Protein AF-A0AAU4R2Y7-F1 (afdb_monomer_lite)

Foldseek 3Di:
DVVVVVVVLVVVLVVVVVVVVVVPPDPVCPPDDRQDPVNVVVVCCVPPPDDPPPPVVVVVVVVVVVVVVVVVVVVVVVVVVVVVVPPPVVVVVVVVVPDD

pLDDT: mean 70.33, std 14.95, range [47.84, 95.38]

Sequence (100 aa):
MIALVAYAFPAVTAALERAAQTTRDDPAEADLVPLSSHELLRLLRVLILPPPRRDPDHLLWWSIWRRRHQHRARLCHRNWHTYADATPLSELSSGYLQLP

Structure (mmCIF, N/CA/C/O backbone):
data_AF-A0AAU4R2Y7-F1
#
_entry.id   AF-A0AAU4R2Y7-F1
#
loop_
_atom_site.group_PDB
_atom_site.id
_atom_site.type_symbol
_atom_site.label_atom_id
_atom_site.label_alt_id
_atom_site.label_comp_id
_atom_site.label_asym_id
_atom_site.label_entity_id
_atom_site.label_seq_id
_atom_site.pdbx_PDB_ins_code
_atom_site.Cartn_x
_atom_site.Cartn_y
_atom_site.Cartn_z
_atom_site.occupancy
_atom_site.B_iso_or_equiv
_atom_site.auth_seq_id
_atom_site.auth_comp_id
_atom_site.auth_asym_id
_atom_site.auth_atom_id
_atom_site.pdbx_PDB_model_num
ATOM 1 N N . MET A 1 1 ? 0.763 15.790 -5.522 1.00 48.59 1 MET A N 1
ATOM 2 C CA . MET A 1 1 ? -0.236 15.072 -4.695 1.00 48.59 1 MET A CA 1
ATOM 3 C C . MET A 1 1 ? 0.368 14.217 -3.575 1.00 48.59 1 MET A C 1
ATOM 5 O O . MET A 1 1 ? -0.138 14.302 -2.470 1.00 48.59 1 MET A O 1
ATOM 9 N N . ILE A 1 2 ? 1.444 13.443 -3.790 1.00 47.84 2 ILE A N 1
ATOM 10 C CA . ILE A 1 2 ? 2.039 12.577 -2.738 1.00 47.84 2 ILE A CA 1
ATOM 11 C C . ILE A 1 2 ? 2.807 13.386 -1.665 1.00 47.84 2 ILE A C 1
ATOM 13 O O . ILE A 1 2 ? 2.796 13.034 -0.491 1.00 47.84 2 ILE A O 1
ATOM 17 N N . ALA A 1 3 ? 3.407 14.519 -2.047 1.00 51.22 3 ALA A N 1
ATOM 18 C CA . ALA A 1 3 ? 4.196 15.368 -1.147 1.00 51.22 3 ALA A CA 1
ATOM 19 C C . ALA A 1 3 ? 3.388 15.979 0.017 1.00 51.22 3 ALA A C 1
ATOM 21 O O . ALA A 1 3 ? 3.891 16.077 1.130 1.00 51.22 3 ALA A O 1
ATOM 22 N N . LEU A 1 4 ? 2.118 16.333 -0.213 1.00 56.16 4 LEU A N 1
ATOM 23 C CA . LEU A 1 4 ? 1.243 16.884 0.831 1.00 56.16 4 LEU A CA 1
ATOM 24 C C . LEU A 1 4 ? 0.911 15.841 1.900 1.00 56.16 4 LEU A C 1
ATOM 26 O O . LEU A 1 4 ? 0.887 16.160 3.082 1.00 56.16 4 LEU A O 1
ATOM 30 N N . VAL A 1 5 ? 0.726 14.582 1.494 1.00 57.03 5 VAL A N 1
ATOM 31 C CA . VAL A 1 5 ? 0.508 13.466 2.424 1.00 57.03 5 VAL A CA 1
ATOM 32 C C . VAL A 1 5 ? 1.773 13.192 3.237 1.00 57.03 5 VAL A C 1
ATOM 34 O O . VAL A 1 5 ? 1.686 12.989 4.444 1.00 57.03 5 VAL A O 1
ATOM 37 N N . ALA A 1 6 ? 2.947 13.247 2.600 1.00 59.16 6 ALA A N 1
ATOM 38 C CA . ALA A 1 6 ? 4.228 13.066 3.280 1.00 59.16 6 ALA A CA 1
ATOM 39 C C . ALA A 1 6 ? 4.500 14.147 4.341 1.00 59.16 6 ALA A C 1
ATOM 41 O O . ALA A 1 6 ? 5.091 13.834 5.368 1.00 59.16 6 ALA A O 1
ATOM 42 N N . TYR A 1 7 ? 4.054 15.390 4.119 1.00 57.38 7 TYR A N 1
ATOM 43 C CA . TYR A 1 7 ? 4.243 16.491 5.069 1.00 57.38 7 TYR A CA 1
ATOM 44 C C . TYR A 1 7 ? 3.151 16.563 6.149 1.00 57.38 7 TYR A C 1
ATOM 46 O O . TYR A 1 7 ? 3.444 16.825 7.313 1.00 57.38 7 TYR A O 1
ATOM 54 N N . ALA A 1 8 ? 1.892 16.286 5.796 1.00 60.38 8 ALA A N 1
ATOM 55 C CA . ALA A 1 8 ? 0.783 16.301 6.751 1.00 60.38 8 ALA A CA 1
ATOM 56 C C . ALA A 1 8 ? 0.876 15.157 7.776 1.00 60.38 8 ALA A C 1
ATOM 58 O O . ALA A 1 8 ? 0.449 15.319 8.915 1.00 60.38 8 ALA A O 1
ATOM 59 N N . PHE A 1 9 ? 1.464 14.018 7.397 1.00 62.75 9 PHE A N 1
ATOM 60 C CA . PHE A 1 9 ? 1.605 12.856 8.272 1.00 62.75 9 PHE A CA 1
ATOM 61 C C . PHE A 1 9 ? 2.411 13.148 9.557 1.00 62.75 9 PHE A C 1
ATOM 63 O O . PHE A 1 9 ? 1.824 13.020 10.629 1.00 62.75 9 PHE A O 1
ATOM 70 N N . PRO A 1 10 ? 3.681 13.607 9.509 1.00 63.59 10 PRO A N 1
ATOM 71 C CA . PRO A 1 10 ? 4.468 13.872 10.716 1.00 63.59 10 PRO A CA 1
ATOM 72 C C . PRO A 1 10 ? 3.910 15.020 11.569 1.00 63.59 10 PRO A C 1
ATOM 74 O O . PRO A 1 10 ? 4.063 15.022 12.787 1.00 63.59 10 PRO A O 1
ATOM 77 N N . ALA A 1 11 ? 3.232 15.996 10.955 1.00 65.38 11 ALA A N 1
ATOM 78 C CA . ALA A 1 11 ? 2.579 17.074 11.697 1.00 65.38 11 ALA A CA 1
ATOM 79 C C . ALA A 1 11 ? 1.404 16.550 12.541 1.00 65.38 11 ALA A C 1
ATOM 81 O O . ALA A 1 11 ? 1.241 16.948 13.695 1.00 65.38 11 ALA A O 1
ATOM 82 N N . VAL A 1 12 ? 0.617 15.623 11.986 1.00 66.94 12 VAL A N 1
ATOM 83 C CA . VAL A 1 12 ? -0.496 14.973 12.690 1.00 66.94 12 VAL A CA 1
ATOM 84 C C . VAL A 1 12 ? 0.013 13.984 13.739 1.00 66.94 12 VAL A C 1
ATOM 86 O O . VAL A 1 12 ? -0.543 13.954 14.835 1.00 66.94 12 VAL A O 1
ATOM 89 N N . THR A 1 13 ? 1.087 13.230 13.466 1.00 67.75 13 THR A N 1
ATOM 90 C CA . THR A 1 13 ? 1.694 12.345 14.477 1.00 67.75 13 THR A CA 1
ATOM 91 C C . THR A 1 13 ? 2.234 13.142 15.661 1.00 67.75 13 THR A C 1
ATOM 93 O O . THR A 1 13 ? 1.895 12.830 16.796 1.00 67.75 13 THR A O 1
ATOM 96 N N . ALA A 1 14 ? 2.968 14.232 15.413 1.00 64.88 14 ALA A N 1
ATOM 97 C CA . ALA A 1 14 ? 3.497 15.091 16.473 1.00 64.88 14 ALA A CA 1
ATOM 98 C C . ALA A 1 14 ? 2.385 15.784 17.283 1.00 64.88 14 ALA A C 1
ATOM 100 O O . ALA A 1 14 ? 2.532 16.008 18.484 1.00 64.88 14 ALA A O 1
ATOM 101 N N . ALA A 1 15 ? 1.265 16.137 16.645 1.00 65.94 15 ALA A N 1
ATOM 102 C CA . ALA A 1 15 ? 0.113 16.712 17.335 1.00 65.94 15 ALA A CA 1
ATOM 103 C C . ALA A 1 15 ? -0.619 15.676 18.208 1.00 65.94 15 ALA A C 1
ATOM 105 O O . ALA A 1 15 ? -0.990 15.993 19.338 1.00 65.94 15 ALA A O 1
ATOM 106 N N . LEU A 1 16 ? -0.789 14.446 17.711 1.00 65.94 16 LEU A N 1
ATOM 107 C CA . LEU A 1 16 ? -1.382 13.332 18.460 1.00 65.94 16 LEU A CA 1
ATOM 108 C C . LEU A 1 16 ? -0.507 12.905 19.639 1.00 65.94 16 LEU A C 1
ATOM 110 O O . LEU A 1 16 ? -1.038 12.693 20.725 1.00 65.94 16 LEU A O 1
ATOM 114 N N . GLU A 1 17 ? 0.812 12.835 19.455 1.00 62.78 17 GLU A N 1
ATOM 115 C CA . GLU A 1 17 ? 1.760 12.561 20.539 1.00 62.78 17 GLU A CA 1
ATOM 116 C C . GLU A 1 17 ? 1.663 13.625 21.636 1.00 62.78 17 GLU A C 1
ATOM 118 O O . GLU A 1 17 ? 1.482 13.276 22.797 1.00 62.78 17 GLU A O 1
ATOM 123 N N . ARG A 1 18 ? 1.671 14.922 21.292 1.00 60.97 18 ARG A N 1
ATOM 124 C CA . ARG A 1 18 ? 1.508 15.998 22.293 1.00 60.97 18 ARG A CA 1
ATOM 125 C C . ARG A 1 18 ? 0.159 15.946 23.011 1.00 60.97 18 ARG A C 1
ATOM 127 O O . ARG A 1 18 ? 0.106 16.159 24.221 1.00 60.97 18 ARG A O 1
ATOM 134 N N . ALA A 1 19 ? -0.924 15.663 22.289 1.00 62.47 19 ALA A N 1
ATOM 135 C CA . ALA A 1 19 ? -2.254 15.524 22.880 1.00 62.47 19 ALA A CA 1
ATOM 136 C C . ALA A 1 19 ? -2.338 14.314 23.831 1.00 62.47 19 ALA A C 1
ATOM 138 O O . ALA A 1 19 ? -2.885 14.431 24.928 1.00 62.47 19 ALA A O 1
ATOM 139 N N . ALA A 1 20 ? -1.743 13.178 23.451 1.00 60.94 20 ALA A N 1
ATOM 140 C CA . ALA A 1 20 ? -1.676 11.979 24.283 1.00 60.94 20 ALA A CA 1
ATOM 141 C C . ALA A 1 20 ? -0.784 12.184 25.519 1.00 60.94 20 ALA A C 1
ATOM 143 O O . ALA A 1 20 ? -1.164 11.777 26.615 1.00 60.94 20 ALA A O 1
ATOM 144 N N . GLN A 1 21 ? 0.348 12.881 25.372 1.00 57.12 21 GLN A N 1
ATOM 145 C CA . GLN A 1 21 ? 1.259 13.198 26.476 1.00 57.12 21 GLN A CA 1
ATOM 146 C C . GLN A 1 21 ? 0.621 14.128 27.516 1.00 57.12 21 GLN A C 1
ATOM 148 O O . GLN A 1 21 ? 0.926 14.028 28.694 1.00 57.12 21 GLN A O 1
ATOM 153 N N . THR A 1 22 ? -0.301 14.999 27.094 1.00 58.19 22 THR A N 1
ATOM 154 C CA . THR A 1 22 ? -1.050 15.885 28.007 1.00 58.19 22 THR A CA 1
ATOM 155 C C . THR A 1 22 ? -2.073 15.109 28.855 1.00 58.19 22 THR A C 1
ATOM 157 O O . THR A 1 22 ? -2.511 15.596 29.889 1.00 58.19 22 THR A O 1
ATOM 160 N N . THR A 1 23 ? -2.462 13.902 28.426 1.00 55.84 23 THR A N 1
ATOM 161 C CA . THR A 1 23 ? -3.449 13.049 29.118 1.00 55.84 23 THR A CA 1
ATOM 162 C C . THR A 1 23 ? -2.790 11.916 29.923 1.00 55.84 23 THR A C 1
ATOM 164 O O . THR A 1 23 ? -3.397 11.397 30.855 1.00 55.84 23 THR A O 1
ATOM 167 N N . ARG A 1 24 ? -1.551 11.527 29.589 1.00 54.91 24 ARG A N 1
ATOM 168 C CA . ARG A 1 24 ? -0.805 10.423 30.218 1.00 54.91 24 ARG A CA 1
ATOM 169 C C . ARG A 1 24 ? 0.201 10.930 31.245 1.00 54.91 24 ARG A C 1
ATOM 171 O O . ARG A 1 24 ? 1.401 10.928 31.001 1.00 54.91 24 ARG A O 1
ATOM 178 N N . ASP A 1 25 ? -0.303 11.305 32.410 1.00 55.16 25 ASP A N 1
ATOM 179 C CA . ASP A 1 25 ? 0.504 11.521 33.621 1.00 55.16 25 ASP A CA 1
ATOM 180 C C . ASP A 1 25 ? 0.589 10.219 34.456 1.00 55.16 25 ASP A C 1
ATOM 182 O O . ASP A 1 25 ? 0.588 10.239 35.684 1.00 55.16 25 ASP A O 1
ATOM 186 N N . ASP A 1 26 ? 0.587 9.058 33.783 1.00 54.56 26 ASP A N 1
ATOM 187 C CA . ASP A 1 26 ? 0.617 7.731 34.409 1.00 54.56 26 ASP A CA 1
ATOM 188 C C . ASP A 1 26 ? 1.928 7.002 34.042 1.00 54.56 26 ASP A C 1
ATOM 190 O O . ASP A 1 26 ? 2.163 6.709 32.861 1.00 54.56 26 ASP A O 1
ATOM 194 N N . PRO A 1 27 ? 2.817 6.713 35.013 1.00 54.19 27 PRO A N 1
ATOM 195 C CA . PRO A 1 27 ? 4.134 6.121 34.763 1.00 54.19 27 PRO A CA 1
ATOM 196 C C . PRO A 1 27 ? 4.091 4.691 34.197 1.00 54.19 27 PRO A C 1
ATOM 198 O O . PRO A 1 27 ? 5.125 4.191 33.756 1.00 54.19 27 PRO A O 1
ATOM 201 N N . ALA A 1 28 ? 2.927 4.032 34.171 1.00 54.88 28 ALA A N 1
ATOM 202 C CA . ALA A 1 28 ? 2.765 2.689 33.607 1.00 54.88 28 ALA A CA 1
ATOM 203 C C . ALA A 1 28 ? 2.804 2.642 32.062 1.00 54.88 28 ALA A C 1
ATOM 205 O O . ALA A 1 28 ? 3.023 1.578 31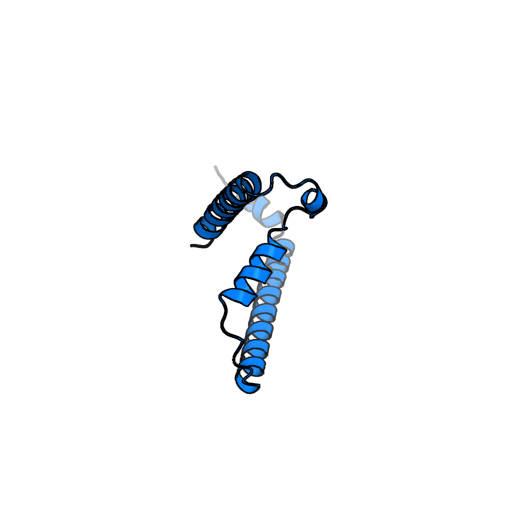.486 1.00 54.88 28 ALA A O 1
ATOM 206 N N . GLU A 1 29 ? 2.613 3.775 31.378 1.00 53.38 29 GLU A N 1
ATOM 207 C CA . GLU A 1 29 ? 2.556 3.851 29.906 1.00 53.38 29 GLU A CA 1
ATOM 208 C C . GLU A 1 29 ? 3.872 4.317 29.254 1.00 53.38 29 GLU A C 1
ATOM 210 O O . GLU A 1 29 ? 3.984 4.345 28.028 1.00 53.38 29 GLU A O 1
ATOM 215 N N . ALA A 1 30 ? 4.895 4.636 30.056 1.00 53.53 30 ALA A N 1
ATOM 216 C CA . ALA A 1 30 ? 6.215 5.062 29.579 1.00 53.53 30 ALA A CA 1
ATOM 217 C C . ALA A 1 30 ? 7.024 3.944 28.884 1.00 53.53 30 ALA A C 1
ATOM 219 O O . ALA A 1 30 ? 8.061 4.226 28.287 1.00 53.53 30 ALA A O 1
ATOM 220 N N . ASP A 1 31 ? 6.545 2.698 28.941 1.00 53.50 31 ASP A N 1
ATOM 221 C CA . ASP A 1 31 ? 7.185 1.517 28.342 1.00 53.50 31 ASP A CA 1
ATOM 222 C C . ASP A 1 31 ? 6.624 1.169 26.946 1.00 53.50 31 ASP A C 1
ATOM 224 O O . ASP A 1 31 ? 6.974 0.154 26.338 1.00 53.50 31 ASP A O 1
ATOM 228 N N . LEU A 1 32 ? 5.725 2.003 26.409 1.00 56.53 32 LEU A N 1
ATOM 229 C CA . LEU A 1 32 ? 5.175 1.817 25.069 1.00 56.53 32 LEU A CA 1
ATOM 230 C C . LEU A 1 32 ? 6.118 2.410 24.023 1.00 56.53 32 LEU A C 1
ATOM 232 O O . LEU A 1 32 ? 6.362 3.616 23.977 1.00 56.53 32 LEU A O 1
ATOM 236 N N . VAL A 1 33 ? 6.625 1.535 23.152 1.00 56.12 33 VAL A N 1
ATOM 237 C CA . VAL A 1 33 ? 7.437 1.909 21.991 1.00 56.12 33 VAL A CA 1
ATOM 238 C C . VAL A 1 33 ? 6.711 3.010 21.204 1.00 56.12 33 VAL A C 1
ATOM 240 O O . VAL A 1 33 ? 5.526 2.843 20.895 1.00 56.12 33 VAL A O 1
ATOM 243 N N . PRO A 1 34 ? 7.384 4.127 20.869 1.00 56.59 34 PRO A N 1
ATOM 244 C CA . PRO A 1 34 ? 6.773 5.199 20.095 1.00 56.59 34 PRO A CA 1
ATOM 245 C C . PRO A 1 34 ? 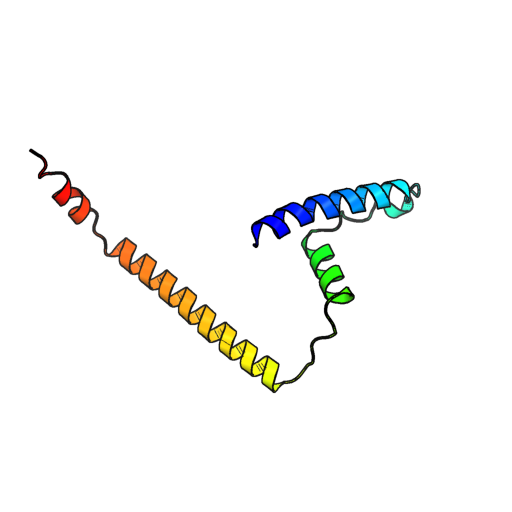6.213 4.637 18.788 1.00 56.59 34 PRO A C 1
ATOM 247 O O . PRO A 1 34 ? 6.922 3.957 18.042 1.00 56.59 34 PRO A O 1
ATOM 250 N N . LEU A 1 35 ? 4.924 4.901 18.546 1.00 57.66 35 LEU A N 1
ATOM 251 C CA . LEU A 1 35 ? 4.168 4.321 17.439 1.00 57.66 35 LEU A CA 1
ATOM 252 C C . LEU A 1 35 ? 4.895 4.592 16.119 1.00 57.66 35 LEU A C 1
ATOM 254 O O . LEU A 1 35 ? 4.996 5.732 15.658 1.00 57.66 35 LEU A O 1
ATOM 258 N N . SER A 1 36 ? 5.389 3.536 15.475 1.00 65.19 36 SER A N 1
ATOM 259 C CA . SER A 1 36 ? 6.065 3.677 14.190 1.00 65.19 36 SER A CA 1
ATOM 260 C C . SER A 1 36 ? 5.070 4.166 13.135 1.00 65.19 36 SER A C 1
ATOM 262 O O . SER A 1 36 ? 3.893 3.796 13.143 1.00 65.19 36 SER A O 1
ATOM 264 N N . SER A 1 37 ? 5.542 4.911 12.133 1.00 62.62 37 SER A N 1
ATOM 265 C CA . SER A 1 37 ? 4.739 5.297 10.962 1.00 62.62 37 SER A CA 1
ATOM 266 C C . SER A 1 37 ? 3.978 4.112 10.347 1.00 62.62 37 SER A C 1
ATOM 268 O O . SER A 1 37 ? 2.858 4.259 9.860 1.00 62.62 37 SER A O 1
ATOM 270 N N . HIS A 1 38 ? 4.557 2.911 10.400 1.00 65.12 38 HIS A N 1
ATOM 271 C CA . HIS A 1 38 ? 3.926 1.683 9.919 1.00 65.12 38 HIS A CA 1
ATOM 272 C C . HIS A 1 38 ? 2.729 1.241 10.770 1.00 65.12 38 HIS A C 1
ATOM 274 O O . HIS A 1 38 ? 1.751 0.730 10.220 1.00 65.12 38 HIS A O 1
ATOM 280 N N . GLU A 1 39 ? 2.788 1.446 12.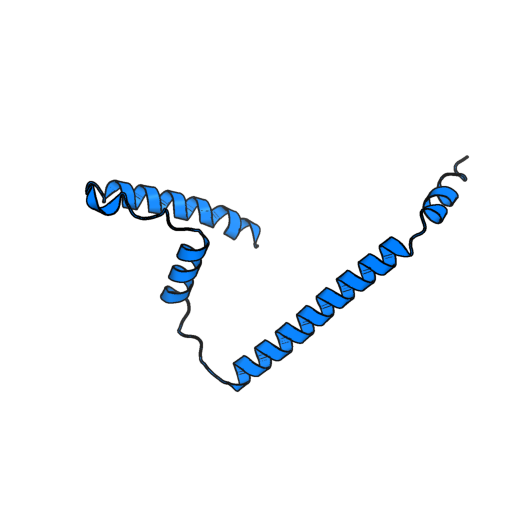082 1.00 69.25 39 GLU A N 1
ATOM 281 C CA . GLU A 1 39 ? 1.724 1.093 13.023 1.00 69.25 39 GLU A CA 1
ATOM 282 C C . GLU A 1 39 ? 0.556 2.061 12.906 1.00 69.25 39 GLU A C 1
ATOM 284 O O . GLU A 1 39 ? -0.579 1.612 12.765 1.00 69.25 39 GLU A O 1
ATOM 289 N N . LEU A 1 40 ? 0.821 3.365 12.807 1.00 72.00 40 LEU A N 1
ATOM 290 C CA . LEU A 1 40 ? -0.216 4.355 12.505 1.00 72.00 40 LEU A CA 1
ATOM 291 C C . LEU A 1 40 ? -0.903 4.069 11.168 1.00 72.00 40 LEU A C 1
ATOM 293 O O . LEU A 1 40 ? -2.129 4.068 11.091 1.00 72.00 40 LEU A O 1
ATOM 297 N N . LEU A 1 41 ? -0.143 3.744 10.116 1.00 73.69 41 LEU A N 1
ATOM 298 C CA . LEU A 1 41 ? -0.723 3.353 8.827 1.00 73.69 41 LEU A CA 1
ATOM 299 C C . LEU A 1 41 ? -1.526 2.050 8.910 1.00 73.69 41 LEU A C 1
ATOM 301 O O . LEU A 1 41 ? -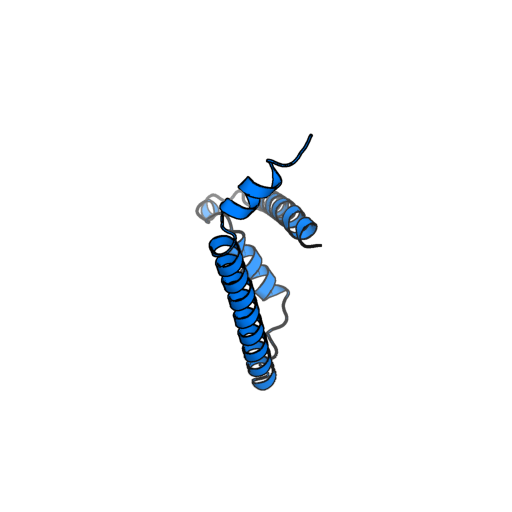2.476 1.866 8.146 1.00 73.69 41 LEU A O 1
ATOM 305 N N . ARG A 1 42 ? -1.140 1.122 9.789 1.00 74.38 42 ARG A N 1
ATOM 306 C CA . ARG A 1 42 ? -1.885 -0.118 10.021 1.00 74.38 42 ARG A CA 1
ATOM 307 C C . ARG A 1 42 ? -3.188 0.174 10.768 1.00 74.38 42 ARG A C 1
ATOM 309 O O . ARG A 1 42 ? -4.228 -0.285 10.307 1.00 74.38 42 ARG A O 1
ATOM 316 N N . LEU A 1 43 ? -3.154 0.979 11.829 1.00 77.44 43 LEU A N 1
ATOM 317 C CA . LEU A 1 43 ? -4.337 1.403 12.587 1.00 77.44 43 LEU A CA 1
ATOM 318 C C . LEU A 1 43 ? -5.312 2.192 11.715 1.00 77.44 43 LEU A C 1
ATOM 320 O O . LEU A 1 43 ? -6.495 1.870 11.665 1.00 77.44 43 LEU A O 1
ATOM 324 N N . LEU A 1 44 ? -4.804 3.154 10.945 1.00 77.75 44 LEU A N 1
ATOM 325 C CA . LEU A 1 44 ? -5.601 3.940 10.010 1.00 77.75 44 LEU A CA 1
ATOM 326 C C . LEU A 1 44 ? -6.276 3.047 8.967 1.00 77.75 44 LEU A C 1
ATOM 328 O O . LEU A 1 44 ? -7.454 3.216 8.674 1.00 77.75 44 LEU A O 1
ATOM 332 N N . ARG A 1 45 ? -5.556 2.061 8.418 1.00 73.88 45 ARG A N 1
ATOM 333 C CA . ARG A 1 45 ? -6.149 1.093 7.485 1.00 73.88 45 ARG A CA 1
ATOM 334 C C . ARG A 1 45 ? -7.215 0.231 8.148 1.00 73.88 45 ARG A C 1
ATOM 336 O O . ARG A 1 45 ? -8.213 -0.052 7.511 1.00 73.88 45 ARG A O 1
ATOM 343 N N . VAL A 1 46 ? -7.025 -0.203 9.386 1.00 75.00 46 VAL A N 1
ATOM 344 C CA . VAL A 1 46 ? -8.037 -1.023 10.067 1.00 75.00 46 VAL A CA 1
ATOM 345 C C . VAL A 1 46 ? -9.286 -0.201 10.394 1.00 75.00 46 VAL A C 1
ATOM 347 O O . VAL A 1 46 ? -10.391 -0.720 10.280 1.00 75.00 46 VAL A O 1
ATOM 350 N N . LEU A 1 47 ? -9.119 1.071 10.765 1.00 73.06 47 LEU A N 1
ATOM 351 C CA . LEU A 1 47 ? -10.216 1.927 11.215 1.00 73.06 47 LEU A CA 1
ATOM 352 C C . LEU A 1 47 ? -10.965 2.621 10.067 1.00 73.06 47 LEU A C 1
ATOM 354 O O . LEU A 1 47 ? -12.181 2.766 10.130 1.00 73.06 47 LEU A O 1
ATOM 358 N N . ILE A 1 48 ? -10.249 3.073 9.033 1.00 75.31 48 ILE A N 1
ATOM 359 C CA . ILE A 1 48 ? -10.816 3.882 7.940 1.00 75.31 48 ILE A CA 1
ATOM 360 C C . ILE A 1 48 ? -11.176 3.033 6.726 1.00 75.31 48 ILE A C 1
ATOM 362 O O . ILE A 1 48 ? -12.164 3.326 6.051 1.00 75.31 48 ILE A O 1
ATOM 366 N N . LEU A 1 49 ? -10.376 2.013 6.392 1.00 69.44 49 LEU A N 1
ATOM 367 C CA . LEU A 1 49 ? -10.696 1.203 5.222 1.00 69.44 49 LEU A CA 1
ATOM 368 C C . LEU A 1 49 ? -11.832 0.243 5.589 1.00 69.44 49 LEU A C 1
ATOM 370 O O . LEU A 1 49 ? -11.659 -0.576 6.494 1.00 69.44 49 LEU A O 1
ATOM 374 N N . PRO A 1 50 ? -12.970 0.282 4.869 1.00 66.62 50 PRO A N 1
ATOM 375 C CA . PRO A 1 50 ? -13.977 -0.751 5.017 1.00 66.62 50 PRO A CA 1
ATOM 376 C C . PRO A 1 50 ? -13.324 -2.118 4.777 1.00 66.62 50 PRO A C 1
ATOM 378 O O . PRO A 1 50 ? -12.420 -2.217 3.932 1.00 66.62 50 PRO A O 1
ATOM 381 N N . PRO A 1 51 ? -13.754 -3.168 5.507 1.00 66.69 51 PRO A N 1
ATOM 382 C CA . PRO A 1 51 ? -13.191 -4.498 5.352 1.00 66.69 51 PRO A CA 1
ATOM 383 C C . PRO A 1 51 ? -13.187 -4.838 3.863 1.00 66.69 51 PRO A C 1
ATOM 385 O O . PRO A 1 51 ? -14.218 -4.654 3.202 1.00 66.69 51 PRO A O 1
ATOM 388 N N . PRO A 1 52 ? -12.030 -5.247 3.305 1.00 64.88 52 PRO A N 1
ATOM 389 C CA . PRO A 1 52 ? -11.907 -5.436 1.874 1.00 64.88 52 PRO A CA 1
ATOM 390 C C . PRO A 1 52 ? -13.010 -6.391 1.453 1.00 64.88 52 PRO A C 1
ATOM 392 O O . PRO A 1 52 ? -13.099 -7.497 1.991 1.00 64.88 52 PRO A O 1
ATOM 395 N N . ARG A 1 53 ? -13.873 -5.946 0.532 1.00 65.38 53 ARG A N 1
ATOM 396 C CA . ARG A 1 53 ? -14.847 -6.830 -0.104 1.00 65.38 53 ARG A CA 1
ATOM 397 C C . ARG A 1 53 ? -14.028 -7.943 -0.743 1.00 65.38 53 ARG A C 1
ATOM 399 O O . ARG A 1 53 ? -13.337 -7.721 -1.735 1.00 65.38 53 ARG A O 1
ATOM 406 N N . ARG A 1 54 ? -14.004 -9.100 -0.078 1.00 66.88 54 ARG A N 1
ATOM 407 C CA . ARG A 1 54 ? -13.265 -10.289 -0.499 1.00 66.88 54 ARG A CA 1
ATOM 408 C C . ARG A 1 54 ? -14.055 -10.950 -1.615 1.00 66.88 54 ARG A C 1
ATOM 410 O O . ARG A 1 54 ? -14.587 -12.034 -1.438 1.00 66.88 54 ARG A O 1
ATOM 417 N N . ASP A 1 55 ? -14.165 -10.245 -2.730 1.00 82.50 55 ASP A N 1
ATOM 418 C CA . ASP A 1 55 ? -14.565 -10.843 -3.986 1.00 82.50 55 ASP A CA 1
ATOM 419 C C . ASP A 1 55 ? -13.316 -11.535 -4.568 1.00 82.50 55 ASP A C 1
ATOM 421 O O . ASP A 1 55 ? -12.332 -10.846 -4.883 1.00 82.50 55 ASP A O 1
ATOM 425 N N . PRO A 1 56 ? -13.291 -12.880 -4.634 1.00 81.94 56 PRO A N 1
ATOM 426 C CA . PRO A 1 56 ? -12.153 -13.630 -5.150 1.00 81.94 56 PRO A CA 1
ATOM 427 C C . PRO A 1 56 ? -11.760 -13.185 -6.560 1.00 81.94 56 PRO A C 1
ATOM 429 O O . PRO A 1 56 ? -10.565 -13.081 -6.846 1.00 81.94 56 PRO A O 1
ATOM 432 N N . ASP A 1 57 ? -12.735 -12.840 -7.402 1.00 86.06 57 ASP A N 1
ATOM 433 C CA . ASP A 1 57 ? -12.491 -12.443 -8.788 1.00 86.06 57 ASP A CA 1
ATOM 434 C C . ASP A 1 57 ? -11.816 -11.073 -8.859 1.00 86.06 57 ASP A C 1
ATOM 436 O O . ASP A 1 57 ? -10.840 -10.885 -9.593 1.00 86.06 57 ASP A O 1
ATOM 440 N N . HIS A 1 58 ? -12.240 -10.133 -8.012 1.00 83.25 58 HIS A N 1
ATOM 441 C CA . HIS A 1 58 ? -11.593 -8.828 -7.892 1.00 83.25 58 HIS A CA 1
ATOM 442 C C . HIS A 1 58 ? -10.153 -8.945 -7.360 1.00 83.25 58 HIS A C 1
ATOM 444 O O . HIS A 1 58 ? -9.247 -8.257 -7.840 1.00 83.25 58 HIS A O 1
ATOM 450 N N . LEU A 1 59 ? -9.904 -9.847 -6.401 1.00 86.06 59 LEU A N 1
ATOM 451 C CA . LEU A 1 59 ? -8.557 -10.107 -5.878 1.00 86.06 59 LEU A CA 1
ATOM 452 C C . LEU A 1 59 ? -7.641 -10.742 -6.932 1.00 86.06 59 LEU A C 1
ATOM 454 O O . LEU A 1 59 ? -6.479 -10.337 -7.061 1.00 86.06 59 LEU A O 1
ATOM 458 N N . LEU A 1 60 ? -8.153 -11.707 -7.699 1.00 89.81 60 LEU A N 1
ATOM 459 C CA . LEU A 1 60 ? -7.425 -12.339 -8.799 1.00 89.81 60 LEU A CA 1
ATOM 460 C C . LEU A 1 60 ? -7.110 -11.323 -9.897 1.00 89.81 60 LEU A C 1
ATOM 462 O O . LEU A 1 60 ? -5.957 -11.221 -10.328 1.00 89.81 60 LEU A O 1
ATOM 466 N N . TRP A 1 61 ? -8.089 -10.509 -10.284 1.00 89.75 61 TRP A N 1
ATOM 467 C CA . TRP A 1 61 ? -7.905 -9.453 -11.274 1.00 89.75 61 TRP A CA 1
ATOM 468 C C . TRP A 1 61 ? -6.860 -8.424 -10.825 1.00 89.75 61 TRP A C 1
ATOM 470 O O . TRP A 1 61 ? -5.922 -8.122 -11.570 1.00 89.75 61 TRP A O 1
ATOM 480 N N . TRP A 1 62 ? -6.939 -7.958 -9.573 1.00 88.31 62 TRP A N 1
ATOM 481 C CA . TRP A 1 62 ? -5.965 -7.021 -9.005 1.00 88.31 62 TRP A CA 1
ATOM 482 C C . TRP A 1 62 ? -4.556 -7.619 -8.930 1.00 88.31 62 TRP A C 1
ATOM 484 O O . TRP A 1 62 ? -3.560 -6.939 -9.198 1.00 88.31 62 TRP A O 1
ATOM 494 N N . SER A 1 63 ? -4.452 -8.907 -8.593 1.00 90.94 63 SER A N 1
ATOM 495 C CA . SER A 1 63 ? -3.184 -9.642 -8.585 1.00 90.94 63 SER A CA 1
ATOM 496 C C . SER A 1 63 ? -2.570 -9.708 -9.985 1.00 90.94 63 SER A C 1
ATOM 498 O O . SER A 1 63 ? -1.394 -9.369 -10.159 1.00 90.94 63 SER A O 1
ATOM 500 N N . ILE A 1 64 ? -3.363 -10.069 -11.000 1.00 95.38 64 ILE A N 1
ATOM 501 C CA . ILE A 1 64 ? -2.921 -10.136 -12.402 1.00 95.38 64 ILE A CA 1
ATOM 502 C C . ILE A 1 64 ? -2.465 -8.758 -12.885 1.00 95.38 64 ILE A C 1
ATOM 504 O O . ILE A 1 64 ? -1.374 -8.632 -13.453 1.00 95.38 64 ILE A O 1
ATOM 508 N N . TRP A 1 65 ? -3.258 -7.718 -12.628 1.00 92.81 65 TRP A N 1
ATOM 509 C CA . TRP A 1 65 ? -2.918 -6.345 -12.991 1.00 92.81 65 TRP A CA 1
ATOM 510 C C . TRP A 1 65 ? -1.591 -5.904 -12.357 1.00 92.81 65 TRP A C 1
ATOM 512 O O . TRP A 1 65 ? -0.694 -5.428 -13.061 1.00 92.81 65 TRP A O 1
ATOM 522 N N . ARG A 1 66 ? -1.410 -6.150 -11.051 1.00 92.44 66 ARG A N 1
ATOM 523 C CA . ARG A 1 66 ? -0.179 -5.794 -10.332 1.00 92.44 66 ARG A CA 1
ATOM 524 C C . ARG A 1 66 ? 1.037 -6.513 -10.909 1.00 92.44 66 ARG A C 1
ATOM 526 O O . ARG A 1 66 ? 2.062 -5.874 -11.135 1.00 92.44 66 ARG A O 1
ATOM 533 N N . ARG A 1 67 ? 0.931 -7.817 -11.185 1.00 94.25 67 ARG A N 1
ATOM 534 C CA . ARG A 1 67 ? 2.032 -8.604 -11.771 1.00 94.25 67 ARG A CA 1
ATOM 535 C C . ARG A 1 67 ? 2.405 -8.103 -13.164 1.00 94.25 67 ARG A C 1
ATOM 537 O O . ARG A 1 67 ? 3.591 -7.956 -13.453 1.00 94.25 67 ARG A O 1
ATOM 544 N N . ARG A 1 68 ? 1.420 -7.769 -14.004 1.00 95.00 68 ARG A N 1
ATOM 545 C CA . ARG A 1 68 ? 1.669 -7.154 -15.321 1.00 95.00 68 ARG A CA 1
ATOM 546 C C . ARG A 1 68 ? 2.400 -5.822 -15.184 1.00 95.00 68 ARG A C 1
ATOM 548 O O . ARG A 1 68 ? 3.362 -5.575 -15.906 1.00 95.00 68 ARG A O 1
ATOM 555 N N . HIS A 1 69 ? 1.984 -4.981 -14.242 1.00 91.44 69 HIS A N 1
ATOM 556 C CA . HIS A 1 69 ? 2.630 -3.692 -14.015 1.00 91.44 69 HIS A CA 1
ATOM 557 C C . HIS A 1 69 ? 4.062 -3.845 -13.477 1.00 91.44 69 HIS A C 1
ATOM 559 O O . HIS A 1 69 ? 4.976 -3.191 -13.969 1.00 91.44 69 HIS A O 1
ATOM 565 N N . GLN A 1 70 ? 4.291 -4.770 -12.541 1.00 95.38 70 GLN A N 1
ATOM 566 C CA . GLN A 1 70 ? 5.633 -5.100 -12.048 1.00 95.38 70 GLN A CA 1
ATOM 567 C C . GLN A 1 70 ? 6.538 -5.628 -13.162 1.00 95.38 70 GLN A C 1
ATOM 569 O O . GLN A 1 70 ? 7.697 -5.229 -13.246 1.00 95.38 70 GLN A O 1
ATOM 574 N N . HIS A 1 71 ? 6.016 -6.490 -14.039 1.00 94.81 71 HIS A N 1
ATOM 575 C CA . HIS A 1 71 ? 6.757 -6.958 -15.205 1.00 94.81 71 HIS A CA 1
ATOM 576 C C . HIS A 1 71 ? 7.152 -5.789 -16.117 1.00 94.81 71 HIS A C 1
ATOM 578 O O . HIS A 1 71 ? 8.303 -5.702 -16.533 1.00 94.81 71 HIS A O 1
ATOM 584 N N . ARG A 1 72 ? 6.234 -4.847 -16.371 1.00 93.44 72 ARG A N 1
ATOM 585 C CA . ARG A 1 72 ? 6.530 -3.634 -17.150 1.00 93.44 72 ARG A CA 1
ATOM 586 C C . ARG A 1 72 ? 7.592 -2.760 -16.484 1.00 93.44 72 ARG A C 1
ATOM 588 O O . ARG A 1 72 ? 8.513 -2.337 -17.165 1.00 93.44 72 ARG A O 1
ATOM 595 N N . ALA A 1 73 ? 7.510 -2.539 -15.173 1.00 94.38 73 ALA A N 1
ATOM 596 C CA . ALA A 1 73 ? 8.515 -1.771 -14.440 1.00 94.38 73 ALA A CA 1
ATOM 597 C C . ALA A 1 73 ? 9.902 -2.432 -14.512 1.00 94.38 73 ALA A C 1
ATOM 599 O O . ALA A 1 73 ? 10.888 -1.761 -14.804 1.00 94.38 73 ALA A O 1
ATOM 600 N N . ARG A 1 74 ? 9.969 -3.759 -14.328 1.00 93.88 74 ARG A N 1
ATOM 601 C CA . ARG A 1 74 ? 11.209 -4.538 -14.487 1.00 93.88 74 ARG A CA 1
ATOM 602 C C . ARG A 1 74 ? 11.757 -4.453 -15.906 1.00 93.88 74 ARG A C 1
ATOM 604 O O . ARG A 1 74 ? 12.963 -4.332 -16.072 1.00 93.88 74 ARG A O 1
ATOM 611 N N . LEU A 1 75 ? 10.885 -4.499 -16.912 1.00 95.12 75 LEU A N 1
ATOM 612 C CA . LEU A 1 75 ? 11.284 -4.365 -18.307 1.00 95.12 75 LEU A CA 1
ATOM 613 C C . LEU A 1 75 ? 11.853 -2.971 -18.585 1.00 95.12 75 LEU A C 1
ATOM 615 O O . LEU A 1 75 ? 12.933 -2.882 -19.147 1.00 95.12 75 LEU A O 1
ATOM 619 N N . CYS A 1 76 ? 11.187 -1.901 -18.142 1.00 92.69 76 CYS A N 1
ATOM 620 C CA . CYS A 1 76 ? 11.709 -0.541 -18.282 1.00 92.69 76 CYS A CA 1
ATOM 621 C C . CYS A 1 76 ? 13.056 -0.376 -17.571 1.00 92.69 76 CYS A C 1
ATOM 623 O O . CYS A 1 76 ? 13.978 0.190 -18.144 1.00 92.69 76 CYS A O 1
ATOM 625 N N . HIS A 1 77 ? 13.184 -0.901 -16.351 1.00 91.38 77 HIS A N 1
ATOM 626 C CA . HIS A 1 77 ? 14.428 -0.846 -15.590 1.00 91.38 77 HIS A CA 1
ATOM 627 C C . HIS A 1 77 ? 15.561 -1.604 -16.288 1.00 91.38 77 HIS A C 1
ATOM 629 O O . HIS A 1 77 ? 16.652 -1.066 -16.449 1.00 91.38 77 HIS A O 1
ATOM 635 N N . ARG A 1 78 ? 15.286 -2.821 -16.775 1.00 92.12 78 ARG A N 1
ATOM 636 C CA . ARG A 1 78 ? 16.248 -3.596 -17.561 1.00 92.12 78 ARG A CA 1
ATOM 637 C C . ARG A 1 78 ? 16.636 -2.866 -18.842 1.00 92.12 78 ARG A C 1
ATOM 639 O O . ARG A 1 78 ? 17.816 -2.764 -19.124 1.00 92.12 78 ARG A O 1
ATOM 646 N N . ASN A 1 79 ? 15.665 -2.337 -19.582 1.00 91.00 79 ASN A N 1
ATOM 647 C CA . ASN A 1 79 ? 15.923 -1.599 -20.816 1.00 91.00 79 ASN A CA 1
ATOM 648 C C . ASN A 1 79 ? 16.762 -0.343 -20.553 1.00 9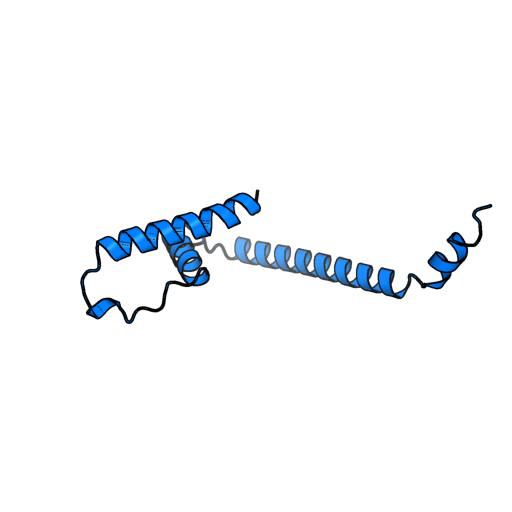1.00 79 ASN A C 1
ATOM 650 O O . ASN A 1 79 ? 17.635 -0.032 -21.352 1.00 91.00 79 ASN A O 1
ATOM 654 N N . TRP A 1 80 ? 16.529 0.357 -19.439 1.00 90.88 80 TRP A N 1
ATOM 655 C CA . TRP A 1 80 ? 17.353 1.492 -19.029 1.00 90.88 80 TRP A CA 1
ATOM 656 C C . TRP A 1 80 ? 18.786 1.066 -18.704 1.00 90.88 80 TRP A C 1
ATOM 658 O O . TRP A 1 80 ? 19.715 1.702 -19.183 1.00 90.88 80 TRP A O 1
ATOM 668 N N . HIS A 1 81 ? 18.967 -0.029 -17.959 1.00 89.25 81 HIS A N 1
ATOM 669 C CA . HIS A 1 81 ? 20.297 -0.589 -17.706 1.00 89.25 81 HIS A CA 1
ATOM 670 C C . HIS A 1 81 ? 21.001 -0.960 -19.010 1.00 89.25 81 HIS A C 1
ATOM 672 O O . HIS A 1 81 ? 22.113 -0.514 -19.246 1.00 89.25 81 HIS A O 1
ATOM 678 N N . THR A 1 82 ? 20.319 -1.680 -19.906 1.00 89.88 82 THR A N 1
ATOM 679 C CA . THR A 1 82 ? 20.868 -2.032 -21.219 1.00 89.88 82 THR A CA 1
ATOM 680 C C . THR A 1 82 ? 21.210 -0.794 -22.045 1.00 89.88 82 THR A C 1
ATOM 682 O O . THR A 1 82 ? 22.239 -0.792 -22.702 1.00 89.88 82 THR A O 1
ATOM 685 N N . TYR A 1 83 ? 20.398 0.265 -22.004 1.00 85.00 83 TYR A N 1
ATOM 686 C CA . TYR A 1 83 ? 20.721 1.538 -22.650 1.00 85.00 83 TYR A CA 1
ATOM 687 C C . TYR A 1 83 ? 21.964 2.194 -22.035 1.00 85.00 83 TYR A C 1
ATOM 689 O O . TYR A 1 83 ? 22.839 2.633 -22.772 1.00 85.00 83 TYR A O 1
ATOM 697 N N . ALA A 1 84 ? 22.063 2.248 -20.706 1.00 85.00 84 ALA A N 1
ATOM 698 C CA . ALA A 1 84 ? 23.208 2.831 -20.013 1.00 85.00 84 ALA A CA 1
ATOM 699 C C . ALA A 1 84 ? 24.506 2.054 -20.297 1.00 85.00 84 ALA A C 1
ATOM 701 O O . ALA A 1 84 ? 25.534 2.674 -20.545 1.00 85.00 84 ALA A O 1
ATOM 702 N N . ASP A 1 85 ? 24.439 0.720 -20.334 1.00 82.31 85 ASP A N 1
ATOM 703 C CA . ASP A 1 85 ? 25.576 -0.152 -20.650 1.00 82.31 85 ASP A CA 1
ATOM 704 C C . ASP A 1 85 ? 25.958 -0.085 -22.141 1.00 82.31 85 ASP A C 1
ATOM 706 O O . ASP A 1 85 ? 27.133 -0.171 -22.492 1.00 82.31 85 ASP A O 1
ATOM 710 N N . ALA A 1 86 ? 24.964 0.064 -23.026 1.00 78.88 86 ALA A N 1
ATOM 711 C CA . ALA A 1 86 ? 25.159 0.147 -24.471 1.00 78.88 86 ALA A CA 1
ATOM 712 C C . ALA A 1 86 ? 25.499 1.555 -24.965 1.00 78.88 86 ALA A C 1
ATOM 714 O O . ALA A 1 86 ? 25.902 1.666 -26.115 1.00 78.88 86 ALA A O 1
ATOM 715 N N . THR A 1 87 ? 25.337 2.600 -24.143 1.00 65.19 87 THR A N 1
ATOM 716 C CA . THR A 1 87 ? 25.841 3.950 -24.431 1.00 65.19 87 THR A CA 1
ATOM 717 C C . THR A 1 87 ? 27.345 3.909 -24.194 1.00 65.19 87 THR A C 1
ATOM 719 O O . THR A 1 87 ? 27.790 4.026 -23.048 1.00 65.19 87 THR A O 1
ATOM 722 N N . PRO A 1 88 ? 28.171 3.707 -25.230 1.00 59.69 88 PRO A N 1
ATOM 723 C CA . PRO A 1 88 ? 29.590 3.652 -25.001 1.00 59.69 88 PRO A CA 1
ATOM 724 C C . PRO A 1 88 ? 30.038 5.097 -24.766 1.00 59.69 88 PRO A C 1
ATOM 726 O O . PRO A 1 88 ? 29.702 6.007 -25.526 1.00 59.69 88 PRO A O 1
ATOM 729 N N . LEU A 1 89 ? 30.838 5.327 -23.724 1.00 60.78 89 LEU A N 1
ATOM 730 C CA . LEU A 1 89 ? 31.485 6.623 -23.462 1.00 60.78 89 LEU A CA 1
ATOM 731 C C . LEU A 1 89 ? 32.294 7.153 -24.677 1.00 60.78 89 LEU A C 1
ATOM 733 O O . LEU A 1 89 ? 32.753 8.293 -24.661 1.00 60.78 89 LEU A O 1
ATOM 737 N N . SER A 1 90 ? 32.433 6.364 -25.751 1.00 55.84 90 SER A N 1
ATOM 738 C CA . SER A 1 90 ? 32.965 6.772 -27.050 1.00 55.84 90 SER A CA 1
ATOM 739 C C . SER A 1 90 ? 32.059 7.717 -27.854 1.00 55.84 90 SER A C 1
ATOM 741 O O . SER A 1 90 ? 32.600 8.530 -28.599 1.00 55.84 90 SER A O 1
ATOM 743 N N . GLU A 1 91 ? 30.724 7.682 -27.717 1.00 55.16 91 GLU A N 1
ATOM 744 C CA . GLU A 1 91 ? 29.849 8.632 -28.444 1.00 55.16 91 GLU A CA 1
ATOM 745 C C . GLU A 1 91 ? 29.854 10.027 -27.808 1.00 55.16 91 GLU A C 1
ATOM 7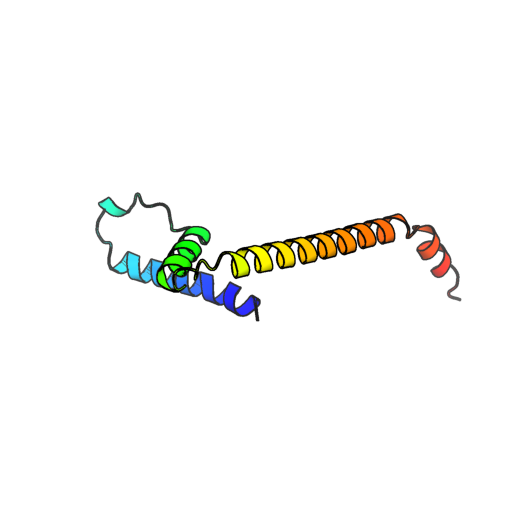47 O O . GLU A 1 91 ? 29.857 11.035 -28.515 1.00 55.16 91 GLU A O 1
ATOM 752 N N . LEU A 1 92 ? 29.973 10.101 -26.478 1.00 56.62 92 LEU A N 1
ATOM 753 C CA . LEU A 1 92 ? 30.150 11.378 -25.788 1.00 56.62 92 LEU A CA 1
ATOM 754 C C . LEU A 1 92 ? 31.520 11.992 -26.119 1.00 56.62 92 LEU A C 1
ATOM 756 O O . LEU A 1 92 ? 31.595 13.194 -26.334 1.00 56.62 92 LEU A O 1
ATOM 760 N N . SER A 1 93 ? 32.587 11.197 -26.277 1.00 54.19 93 SER A N 1
ATOM 761 C CA . SER A 1 93 ? 33.908 11.723 -26.665 1.00 54.19 93 SER A CA 1
ATOM 762 C C . SER A 1 93 ? 33.985 12.227 -28.115 1.00 54.19 93 SER A C 1
ATOM 764 O O . SER A 1 93 ? 34.800 13.105 -28.396 1.00 54.19 93 SER A O 1
ATOM 766 N N . SER A 1 94 ? 33.168 11.702 -29.037 1.00 55.78 94 SER A N 1
ATOM 767 C CA . SER A 1 94 ? 33.201 12.107 -30.453 1.00 55.78 94 SER A CA 1
ATOM 768 C C . SER A 1 94 ? 32.437 13.410 -30.729 1.00 55.78 94 SER A C 1
ATOM 770 O O . SER A 1 94 ? 32.769 14.110 -31.680 1.00 55.78 94 SER A O 1
ATOM 772 N N . GLY A 1 95 ? 31.448 13.765 -29.898 1.00 55.81 95 GLY A N 1
ATOM 773 C CA . GLY A 1 95 ? 30.697 15.024 -30.015 1.00 55.81 95 GLY A CA 1
ATOM 774 C C . GLY A 1 95 ? 31.414 16.254 -29.441 1.00 55.81 95 GLY A C 1
ATOM 775 O O . GLY A 1 95 ? 31.137 17.372 -29.866 1.00 55.81 95 GLY A O 1
ATOM 776 N N . TYR A 1 96 ? 32.363 16.069 -28.513 1.00 53.38 96 TYR A N 1
ATOM 777 C CA . TYR A 1 96 ? 33.132 17.169 -27.906 1.00 53.38 96 TYR A CA 1
ATOM 778 C C . TYR A 1 96 ? 34.355 17.618 -28.727 1.00 53.38 96 TYR A C 1
ATOM 780 O O . TYR A 1 96 ? 34.937 18.653 -28.416 1.00 53.38 96 TYR A O 1
ATOM 788 N N . LEU A 1 97 ? 34.741 16.885 -29.779 1.00 55.50 97 LEU A N 1
ATOM 789 C CA . LEU A 1 97 ? 35.909 17.199 -30.622 1.00 55.50 97 LEU A CA 1
ATOM 790 C C . LEU A 1 97 ? 35.578 18.009 -31.889 1.00 55.50 97 LEU A C 1
ATOM 792 O O . LEU A 1 97 ? 36.447 18.215 -32.731 1.00 55.50 97 LEU A O 1
ATOM 796 N N . GLN A 1 98 ? 34.337 18.481 -32.027 1.00 54.59 98 GLN A N 1
ATOM 797 C CA . GLN A 1 98 ? 33.879 19.215 -33.207 1.00 54.59 98 GLN A CA 1
ATOM 798 C C . GLN A 1 98 ? 33.072 20.459 -32.815 1.00 54.59 98 GLN A C 1
ATOM 800 O O . GLN A 1 98 ? 31.948 20.670 -33.261 1.00 54.59 98 GLN A O 1
ATOM 805 N N . LEU A 1 99 ? 33.659 21.288 -31.953 1.00 48.03 99 LEU A N 1
ATOM 806 C CA . LEU A 1 99 ? 33.286 22.693 -31.794 1.00 48.03 99 LEU A CA 1
ATOM 807 C C . LEU A 1 99 ? 34.492 23.540 -32.244 1.00 48.03 99 LEU A C 1
ATOM 809 O O . LEU A 1 99 ? 35.593 23.272 -31.762 1.00 48.03 99 LEU A O 1
ATOM 813 N N . PRO A 1 100 ? 34.311 24.464 -33.208 1.00 52.12 100 PRO A N 1
ATOM 814 C CA . PRO A 1 100 ? 35.378 25.324 -33.722 1.00 52.12 100 PRO A CA 1
ATOM 815 C C . PRO A 1 100 ? 35.880 26.338 -32.689 1.00 52.12 100 PRO A C 1
ATOM 817 O O . PRO A 1 100 ? 35.080 26.743 -31.812 1.00 52.12 100 PRO A O 1
#

Radius of gyration: 25.18 Å; chains: 1; bounding box: 51×39×68 Å

Secondary structure (DSSP, 8-state):
-HHHHHHHHHHHHHHHHHHHHHH---GGGTTSPP--HHHHHHHHHHHHSPPP---HHHHHHHHHHHHHHHHHHHHHHHHHHHHHHHS-HHHHHHHTT---